Protein AF-A0A1H6CMF9-F1 (afdb_monomer_lite)

Foldseek 3Di:
DVVLVPDPDPLSNVLLVVLCVVQVCLLVVNDDPPVNVCQLVLPPPPCVLLVSLVSLVPVLHPVLVVQLVVCLVVCDDVLVVLVPDPRGRNSNVSSNVSSVVSSVVSVVVVVVVVPDD

Secondary structure (DSSP, 8-state):
-HHHHT-SSHHHHHHHHHHTTTHHHHHTT-SPTTHHHHHHTT-TT--HHHHHHHHHHHHH-GGGHHHHHHHHHHT-THHHHHH--SS---HHHHHHHHHHHHHHHHHHHHHHHTS--

Radius of gyration: 15.26 Å; chains: 1; bounding box: 39×28×48 Å

pLDDT: mean 84.91, std 10.49, range [39.16, 96.0]

Structure (mmCIF, N/CA/C/O backbone):
data_AF-A0A1H6CMF9-F1
#
_entry.id   AF-A0A1H6CMF9-F1
#
loop_
_atom_site.group_PDB
_atom_site.id
_atom_site.type_symbol
_atom_site.label_atom_id
_atom_site.label_alt_id
_atom_site.label_comp_id
_atom_site.label_asym_id
_atom_site.label_entity_id
_atom_site.label_seq_id
_atom_site.pdbx_PDB_ins_code
_atom_site.Cartn_x
_atom_site.Cartn_y
_atom_site.Cartn_z
_atom_site.occupancy
_atom_site.B_iso_or_equiv
_atom_site.auth_seq_id
_atom_site.auth_comp_id
_atom_site.auth_asym_id
_atom_site.auth_atom_id
_atom_site.pdbx_PDB_model_num
ATOM 1 N N . MET A 1 1 ? -12.598 5.401 -7.727 1.00 51.06 1 MET A N 1
ATOM 2 C CA . MET A 1 1 ? -12.538 6.876 -7.574 1.00 51.06 1 MET A CA 1
ATOM 3 C C . MET A 1 1 ? -13.665 7.445 -6.700 1.00 51.06 1 MET A C 1
ATOM 5 O O . MET A 1 1 ? -13.362 8.213 -5.799 1.00 51.06 1 MET A O 1
ATOM 9 N N . THR A 1 2 ? -14.932 7.033 -6.863 1.00 57.03 2 THR A N 1
ATOM 10 C CA . THR A 1 2 ? -16.064 7.537 -6.044 1.00 57.03 2 THR A CA 1
ATOM 11 C C . THR A 1 2 ? -15.891 7.309 -4.538 1.00 57.03 2 THR A C 1
ATOM 13 O O . THR A 1 2 ? -16.118 8.220 -3.757 1.00 57.03 2 THR A O 1
ATOM 16 N N . VAL A 1 3 ? -15.418 6.130 -4.119 1.00 64.56 3 VAL A N 1
ATOM 17 C CA . VAL A 1 3 ? -15.253 5.796 -2.690 1.00 64.56 3 VAL A CA 1
ATOM 18 C C . VAL A 1 3 ? -14.175 6.650 -2.012 1.00 64.56 3 VAL A C 1
ATOM 20 O O . VAL A 1 3 ? -14.379 7.112 -0.895 1.00 64.56 3 VAL A O 1
ATOM 23 N N . VAL A 1 4 ? -13.059 6.914 -2.703 1.00 73.56 4 VAL A N 1
ATOM 24 C CA . VAL A 1 4 ? -11.931 7.688 -2.155 1.00 73.56 4 VAL A CA 1
ATOM 25 C C . VAL A 1 4 ? -12.359 9.125 -1.848 1.00 73.56 4 VAL A C 1
ATOM 27 O O . VAL A 1 4 ? -12.053 9.634 -0.778 1.00 73.56 4 VAL A O 1
ATOM 30 N N . ASN A 1 5 ? -13.164 9.746 -2.714 1.00 74.62 5 ASN A N 1
ATOM 31 C CA . ASN A 1 5 ? -13.644 11.122 -2.528 1.00 74.62 5 ASN A CA 1
ATOM 32 C C . ASN A 1 5 ? -14.612 11.299 -1.342 1.00 74.62 5 ASN A C 1
ATOM 34 O O . ASN A 1 5 ? -14.857 12.425 -0.916 1.00 74.62 5 ASN A O 1
ATOM 38 N N . HIS A 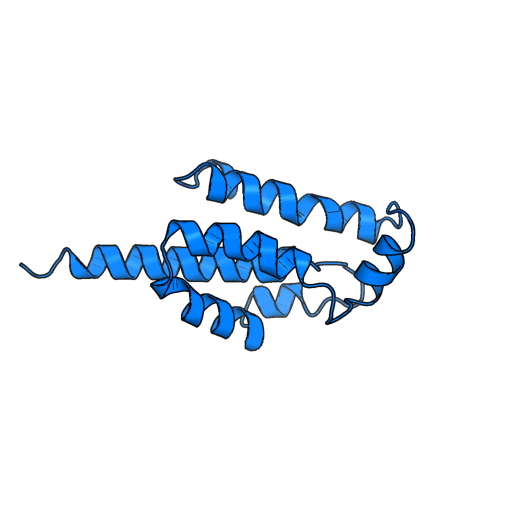1 6 ? -15.163 10.209 -0.803 1.00 77.94 6 HIS A N 1
ATOM 39 C CA . HIS A 1 6 ? -16.056 10.235 0.358 1.00 77.94 6 HIS A CA 1
ATOM 40 C C . HIS A 1 6 ? -15.342 9.919 1.681 1.00 77.94 6 HIS A C 1
ATOM 42 O O . HIS A 1 6 ? -15.995 9.827 2.722 1.00 77.94 6 HIS A O 1
ATOM 48 N N . LEU A 1 7 ? -14.012 9.765 1.673 1.00 81.62 7 LEU A N 1
ATOM 49 C CA . LEU A 1 7 ? -13.243 9.523 2.892 1.00 81.62 7 LEU A CA 1
ATOM 50 C C . LEU A 1 7 ? -13.146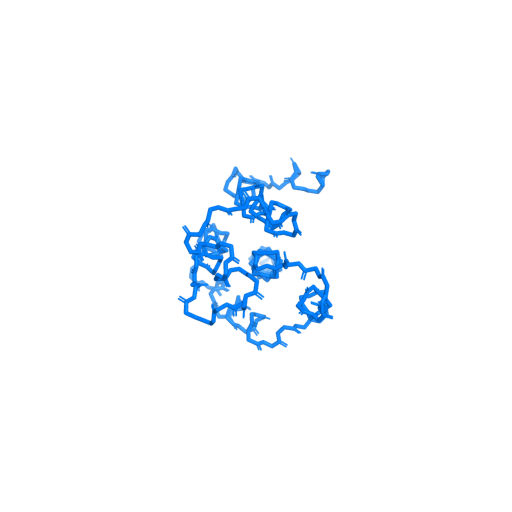 10.798 3.751 1.00 81.62 7 LEU A C 1
ATOM 52 O O . LEU A 1 7 ? -12.989 11.895 3.215 1.00 81.62 7 LEU A O 1
ATOM 56 N N . PRO A 1 8 ? -13.198 10.678 5.089 1.00 82.38 8 PRO A N 1
ATOM 57 C CA . PRO A 1 8 ? -13.399 11.815 5.992 1.00 82.38 8 PRO A CA 1
ATOM 58 C C . PRO A 1 8 ? -12.171 12.722 6.181 1.00 82.38 8 PRO A C 1
ATOM 60 O O . PRO A 1 8 ? -12.277 13.754 6.839 1.00 82.38 8 PRO A O 1
ATOM 63 N N . ASN A 1 9 ? -10.996 12.348 5.666 1.00 84.12 9 ASN A N 1
ATOM 64 C CA . ASN A 1 9 ? -9.747 13.078 5.886 1.00 84.12 9 ASN A CA 1
ATOM 65 C C . ASN A 1 9 ? -8.933 13.173 4.593 1.00 84.12 9 ASN A C 1
ATOM 67 O O . ASN A 1 9 ? -8.779 12.180 3.890 1.00 84.12 9 ASN A O 1
ATOM 71 N N . ALA A 1 10 ? -8.345 14.341 4.333 1.00 86.00 10 ALA A N 1
ATOM 72 C CA . ALA A 1 10 ? -7.511 14.591 3.161 1.00 86.00 10 ALA A CA 1
ATOM 73 C C . ALA A 1 10 ? -6.351 13.587 3.010 1.00 86.00 10 ALA A C 1
ATOM 75 O O . ALA A 1 10 ? -6.078 13.140 1.904 1.00 86.00 10 ALA A O 1
ATOM 76 N N . LYS A 1 11 ? -5.720 13.150 4.110 1.00 84.25 11 LYS A N 1
ATOM 77 C CA . LYS A 1 11 ? -4.690 12.096 4.077 1.00 84.25 11 LYS A CA 1
ATOM 78 C C . LYS A 1 11 ? -5.249 10.771 3.557 1.00 84.25 11 LYS A C 1
ATOM 80 O O . LYS A 1 11 ? -4.629 10.140 2.716 1.00 84.25 11 LYS A O 1
ATOM 85 N N . LEU A 1 12 ? -6.454 10.392 3.986 1.00 86.19 12 LEU A N 1
ATOM 86 C CA . LEU A 1 12 ? -7.122 9.175 3.512 1.00 86.19 12 LEU A CA 1
ATOM 87 C C . LEU A 1 12 ? -7.509 9.257 2.028 1.00 86.19 12 LEU A C 1
ATOM 89 O O . LEU A 1 12 ? -7.701 8.222 1.407 1.00 86.19 12 LEU A O 1
ATOM 93 N N . GLN A 1 13 ? -7.612 10.461 1.461 1.00 88.38 13 GLN A N 1
ATOM 94 C CA . GLN A 1 13 ? -7.887 10.669 0.038 1.00 88.38 13 GLN A CA 1
ATOM 95 C C . GLN A 1 13 ? -6.597 10.691 -0.788 1.00 88.38 13 GLN A C 1
ATOM 97 O O . GLN A 1 13 ? -6.465 9.953 -1.762 1.00 88.38 13 G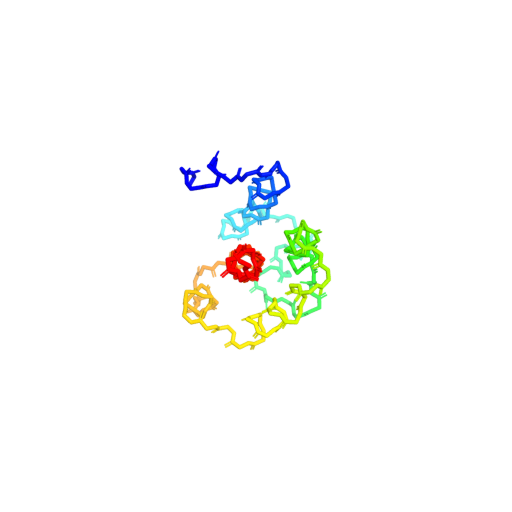LN A O 1
ATOM 102 N N . TYR A 1 14 ? -5.627 11.514 -0.382 1.00 89.88 14 TYR A N 1
ATOM 103 C CA . TYR A 1 14 ? -4.390 11.731 -1.128 1.00 89.88 14 TYR A CA 1
ATOM 104 C C . TYR A 1 14 ? -3.453 10.529 -1.095 1.00 89.88 14 TYR A C 1
ATOM 106 O O . TYR A 1 14 ? -2.753 10.297 -2.078 1.00 89.88 14 TYR A O 1
ATOM 114 N N . THR A 1 15 ? -3.438 9.757 -0.005 1.00 90.88 15 THR A N 1
ATOM 115 C CA . THR A 1 15 ? -2.549 8.597 0.119 1.00 90.88 15 THR A CA 1
ATOM 116 C C . THR A 1 15 ? -2.884 7.513 -0.916 1.00 90.88 15 THR A C 1
ATOM 118 O O . THR A 1 15 ? -1.989 7.180 -1.689 1.00 90.88 15 THR A O 1
ATOM 121 N N . PRO A 1 16 ? -4.141 7.036 -1.053 1.00 88.19 16 PRO A N 1
ATOM 122 C CA . PRO A 1 16 ? -4.501 6.114 -2.128 1.00 88.19 16 PRO A CA 1
ATOM 123 C C . PRO A 1 16 ? -4.319 6.700 -3.530 1.00 88.19 16 PRO A C 1
ATOM 125 O O . PRO A 1 16 ? -3.845 5.998 -4.411 1.00 88.19 16 PRO A O 1
ATOM 128 N N . MET A 1 17 ? -4.653 7.983 -3.739 1.00 88.62 17 MET A N 1
ATOM 129 C CA . MET A 1 17 ? -4.473 8.642 -5.044 1.00 88.62 17 MET A CA 1
ATOM 130 C C . MET A 1 17 ? -3.006 8.691 -5.480 1.00 88.62 17 MET A C 1
ATOM 132 O O . MET A 1 17 ? -2.704 8.485 -6.650 1.00 88.62 17 MET A O 1
ATOM 136 N N . THR A 1 18 ? -2.106 8.995 -4.544 1.00 91.19 18 THR A N 1
ATOM 137 C CA . THR A 1 18 ? -0.669 9.087 -4.825 1.00 91.19 18 THR A CA 1
ATOM 138 C C . THR A 1 18 ? -0.059 7.701 -4.957 1.00 91.19 18 THR A C 1
ATOM 140 O O . THR A 1 18 ? 0.761 7.489 -5.839 1.00 91.19 18 THR A O 1
ATOM 143 N N . GLY A 1 19 ? -0.457 6.761 -4.100 1.00 88.94 19 GLY A N 1
ATOM 144 C CA . GLY A 1 19 ? 0.149 5.437 -4.066 1.00 88.94 19 GLY A CA 1
ATOM 145 C C . GLY A 1 19 ? -0.279 4.537 -5.209 1.00 88.94 19 GLY A C 1
ATOM 146 O O . GLY A 1 19 ? 0.544 3.776 -5.671 1.00 88.94 19 GLY A O 1
ATOM 147 N N . SER A 1 20 ? -1.489 4.667 -5.757 1.00 87.56 20 SER A N 1
ATOM 148 C CA . SER A 1 20 ? -1.859 3.898 -6.955 1.00 87.56 20 SER A CA 1
ATOM 149 C C . SER A 1 20 ? -1.274 4.467 -8.253 1.00 87.56 20 SER A C 1
ATOM 151 O O . SER A 1 20 ? -1.407 3.859 -9.309 1.00 87.56 20 SER A O 1
ATOM 153 N N . ALA A 1 21 ? -0.703 5.676 -8.222 1.00 90.00 21 ALA A N 1
ATOM 154 C CA . ALA A 1 21 ? -0.219 6.357 -9.421 1.00 90.00 21 ALA A CA 1
ATOM 155 C C . ALA A 1 21 ? 0.995 5.687 -10.100 1.00 90.00 21 ALA A C 1
ATOM 157 O O . ALA A 1 21 ? 1.078 5.792 -11.322 1.00 90.00 21 ALA A O 1
ATOM 158 N N . PRO A 1 22 ? 1.937 5.038 -9.382 1.00 89.56 22 PRO A N 1
ATOM 159 C CA . PRO A 1 22 ? 3.079 4.355 -9.990 1.00 89.56 22 PRO A CA 1
ATOM 160 C C . PRO A 1 22 ? 2.745 2.996 -10.615 1.00 89.56 22 PRO A C 1
ATOM 162 O O . PRO A 1 22 ? 3.458 2.596 -11.532 1.00 89.56 22 PRO A O 1
ATOM 165 N N . ASP A 1 23 ? 1.682 2.318 -10.165 1.00 87.44 23 ASP A N 1
ATOM 166 C CA . ASP A 1 23 ? 1.319 0.966 -10.622 1.00 87.44 23 ASP A CA 1
ATOM 167 C C . ASP A 1 23 ? 1.036 0.944 -12.142 1.00 87.44 23 ASP A C 1
ATOM 169 O O . ASP A 1 23 ? 1.670 0.200 -12.885 1.00 87.44 23 ASP A O 1
ATOM 173 N N . GLU A 1 24 ? 0.189 1.846 -12.660 1.00 88.31 24 GLU A N 1
ATOM 174 C CA . GLU A 1 24 ? -0.131 1.893 -14.102 1.00 88.31 24 GLU A CA 1
ATOM 175 C C . GLU A 1 24 ? 1.103 2.180 -15.000 1.00 88.31 24 GLU A C 1
ATOM 177 O O . GLU A 1 24 ? 1.304 1.486 -16.004 1.00 88.31 24 GLU A O 1
ATOM 182 N N . PRO A 1 25 ? 1.953 3.187 -14.713 1.00 91.62 25 PRO A N 1
ATOM 183 C CA . PRO A 1 25 ? 3.211 3.375 -15.429 1.00 91.62 25 PRO A CA 1
ATOM 184 C C . PRO A 1 25 ? 4.160 2.177 -15.331 1.00 91.62 25 PRO A C 1
ATOM 186 O O . PRO A 1 25 ? 4.841 1.895 -16.320 1.00 91.62 25 PRO A O 1
ATOM 189 N N . ALA A 1 26 ? 4.206 1.481 -14.188 1.00 91.19 26 ALA A N 1
ATOM 190 C CA . ALA A 1 26 ? 5.017 0.277 -14.023 1.00 91.19 26 ALA A CA 1
ATOM 191 C C . ALA A 1 26 ? 4.537 -0.832 -14.964 1.00 91.19 26 ALA A C 1
ATOM 193 O O . ALA A 1 26 ? 5.339 -1.388 -15.714 1.00 91.19 26 ALA A O 1
ATOM 194 N N . GLU A 1 27 ? 3.229 -1.086 -15.017 1.00 89.31 27 GLU A N 1
ATOM 195 C CA . GLU A 1 27 ? 2.631 -2.071 -15.930 1.00 89.31 27 GLU A CA 1
ATOM 196 C C . GLU A 1 27 ? 2.913 -1.751 -17.400 1.00 89.31 27 GLU A C 1
ATOM 198 O O . GLU A 1 27 ? 3.184 -2.636 -18.216 1.00 89.31 27 GLU A O 1
ATOM 203 N N . ARG A 1 28 ? 2.896 -0.462 -17.750 1.00 93.00 28 ARG A N 1
ATOM 204 C CA . ARG A 1 28 ? 3.177 0.019 -19.111 1.00 93.00 28 ARG A CA 1
ATOM 205 C C . ARG A 1 28 ? 4.671 0.112 -19.438 1.00 93.00 28 ARG A C 1
ATOM 207 O O . ARG A 1 28 ? 5.000 0.515 -20.555 1.00 93.00 28 ARG A O 1
ATOM 214 N N . LYS A 1 29 ? 5.565 -0.244 -18.509 1.00 92.81 29 LYS A N 1
ATOM 215 C CA . LYS A 1 29 ? 7.028 -0.116 -18.641 1.00 92.81 29 LYS A CA 1
ATOM 216 C C . LYS A 1 29 ? 7.495 1.313 -18.942 1.00 92.81 29 LYS A C 1
ATOM 218 O O . LYS A 1 29 ? 8.372 1.537 -19.776 1.00 92.81 29 LYS A O 1
ATOM 223 N N . LEU A 1 30 ? 6.856 2.292 -18.306 1.00 95.62 30 LEU A N 1
ATOM 224 C CA . LEU A 1 30 ? 7.116 3.722 -18.501 1.00 95.62 30 LEU A CA 1
ATOM 225 C C . LEU A 1 30 ? 7.940 4.343 -17.367 1.00 95.62 30 LEU A C 1
ATOM 227 O O . LEU A 1 30 ? 8.209 5.546 -17.412 1.00 95.62 30 LEU A O 1
ATOM 231 N N . LEU A 1 31 ? 8.333 3.566 -16.353 1.00 94.75 31 LEU A N 1
ATOM 232 C CA . LEU A 1 31 ? 9.166 4.068 -15.265 1.00 94.75 31 LEU A CA 1
ATOM 233 C C . LEU A 1 31 ? 10.650 4.078 -15.656 1.00 94.75 31 LEU A C 1
ATOM 235 O O . LEU A 1 31 ? 11.104 3.251 -16.447 1.00 94.75 31 LEU A O 1
ATOM 239 N N . PRO A 1 32 ? 11.437 5.016 -15.106 1.00 96.00 32 PRO A N 1
ATOM 240 C CA . PRO A 1 32 ? 12.880 5.007 -15.289 1.00 96.00 32 PRO A CA 1
ATOM 241 C C . PRO A 1 32 ? 13.521 3.831 -14.543 1.00 96.00 32 PRO A C 1
ATOM 243 O O . PRO A 1 32 ? 13.094 3.457 -13.451 1.00 96.00 32 PRO A O 1
ATOM 246 N N . GLU A 1 33 ? 14.614 3.297 -15.079 1.00 95.19 33 GLU A N 1
ATOM 247 C CA . GLU A 1 33 ? 15.478 2.392 -14.317 1.00 95.19 33 GLU A CA 1
ATOM 248 C C . GLU A 1 33 ? 16.211 3.153 -13.194 1.00 95.19 33 GLU A C 1
ATOM 250 O O . GLU A 1 33 ? 16.588 4.315 -13.389 1.00 95.19 33 GLU A O 1
ATOM 255 N N . PRO A 1 34 ? 16.439 2.536 -12.016 1.00 94.50 34 PRO A N 1
ATOM 256 C CA . PRO A 1 34 ? 16.168 1.132 -11.671 1.00 94.50 34 PRO A CA 1
ATOM 257 C C . PRO A 1 34 ? 14.748 0.864 -11.137 1.00 94.50 34 PRO A C 1
ATOM 259 O O . PRO A 1 34 ? 14.440 -0.260 -10.751 1.00 94.50 34 PRO A O 1
ATOM 262 N N . LEU A 1 35 ? 13.892 1.889 -11.050 1.00 93.06 35 LEU A N 1
ATOM 263 C CA . LEU A 1 35 ? 12.580 1.780 -10.407 1.00 93.06 35 LEU A CA 1
ATOM 264 C C . LEU A 1 35 ? 11.663 0.791 -11.135 1.00 93.06 35 LEU A C 1
ATOM 266 O O . LEU A 1 35 ? 10.956 0.035 -10.477 1.00 93.06 35 LEU A O 1
ATOM 270 N N . GLN A 1 36 ? 11.714 0.760 -12.468 1.00 94.69 36 GLN A N 1
ATOM 271 C CA . GLN A 1 36 ? 10.965 -0.213 -13.264 1.00 94.69 36 GLN A CA 1
ATOM 272 C C . GLN A 1 36 ? 11.313 -1.653 -12.860 1.00 94.69 36 GLN A C 1
ATOM 274 O O . GLN A 1 36 ? 10.418 -2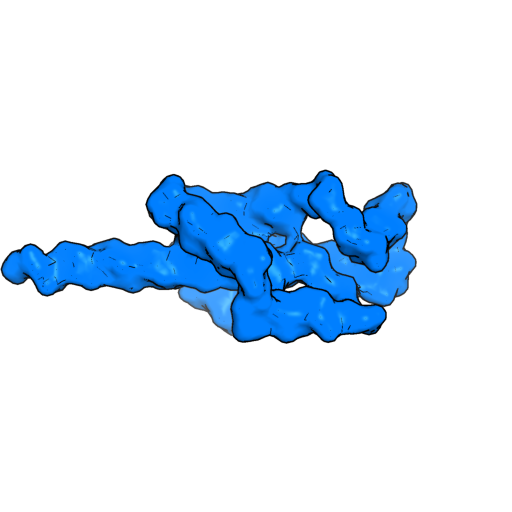.417 -12.511 1.00 94.69 36 GLN A O 1
ATOM 279 N N . SER A 1 37 ? 12.603 -2.001 -12.833 1.00 93.75 37 SER A N 1
ATOM 280 C CA . SER A 1 37 ? 13.054 -3.338 -12.427 1.00 93.75 37 SER A CA 1
ATOM 281 C C . SER A 1 37 ? 12.658 -3.687 -10.990 1.00 93.75 37 SER A C 1
ATOM 283 O O . SER A 1 37 ? 12.269 -4.818 -10.718 1.00 93.75 37 SER A O 1
ATOM 285 N N . ILE A 1 38 ? 12.733 -2.720 -10.072 1.00 92.81 38 ILE A N 1
ATOM 286 C CA . ILE A 1 38 ? 12.339 -2.895 -8.665 1.00 92.81 38 ILE A CA 1
ATOM 287 C C . ILE A 1 38 ? 10.847 -3.233 -8.548 1.00 92.81 38 ILE A C 1
ATOM 289 O O . ILE A 1 38 ? 10.481 -4.154 -7.819 1.00 92.81 38 ILE A O 1
ATOM 293 N N . MET A 1 39 ? 9.995 -2.507 -9.278 1.00 90.69 39 MET A N 1
ATOM 294 C CA . MET A 1 39 ? 8.549 -2.727 -9.253 1.00 90.69 39 MET A CA 1
ATOM 295 C C . MET A 1 39 ? 8.145 -4.026 -9.957 1.00 90.69 39 MET A C 1
ATOM 297 O O . MET A 1 39 ? 7.299 -4.747 -9.443 1.00 90.69 39 MET A O 1
ATOM 301 N N . GLU A 1 40 ? 8.775 -4.368 -11.086 1.00 89.88 40 GLU A N 1
ATOM 302 C CA . GLU A 1 40 ? 8.542 -5.646 -11.782 1.00 89.88 40 GLU A CA 1
ATOM 303 C C . GLU A 1 40 ? 8.965 -6.857 -10.947 1.00 89.88 40 GLU A C 1
ATOM 305 O O . GLU A 1 40 ? 8.319 -7.902 -10.998 1.00 89.88 40 GLU A O 1
ATOM 310 N N . ALA A 1 41 ? 10.053 -6.727 -10.185 1.00 89.12 41 ALA A N 1
ATOM 311 C CA . ALA A 1 41 ? 10.549 -7.791 -9.323 1.00 89.12 41 ALA A CA 1
ATOM 312 C C . ALA A 1 41 ? 9.746 -7.942 -8.024 1.00 89.12 41 ALA A C 1
ATOM 314 O O . ALA A 1 41 ? 9.960 -8.924 -7.314 1.00 89.12 41 ALA A O 1
ATOM 315 N N . VAL A 1 42 ? 8.868 -6.980 -7.705 1.00 84.75 42 VAL A N 1
ATOM 316 C CA . VAL A 1 42 ? 8.216 -6.868 -6.391 1.00 84.75 42 VAL A CA 1
ATOM 317 C C . VAL A 1 42 ? 9.278 -6.997 -5.288 1.00 84.75 42 VAL A C 1
ATOM 319 O O . VAL A 1 42 ? 9.216 -7.869 -4.423 1.00 84.75 42 VAL A O 1
ATOM 322 N N . GLU A 1 43 ? 10.338 -6.187 -5.406 1.00 86.88 43 GLU A N 1
ATOM 323 C CA . GLU A 1 43 ? 11.538 -6.281 -4.569 1.00 86.88 43 GLU A CA 1
ATOM 324 C C . GLU A 1 43 ? 11.176 -6.160 -3.075 1.00 86.88 43 GLU A C 1
ATOM 326 O O . GLU A 1 43 ? 10.752 -5.085 -2.650 1.00 86.88 43 GLU A O 1
ATOM 331 N N . PRO A 1 44 ? 11.398 -7.200 -2.244 1.00 84.12 44 PRO A N 1
ATOM 332 C CA . PRO A 1 44 ? 10.993 -7.192 -0.834 1.00 84.12 44 PRO A CA 1
ATOM 333 C C . PRO A 1 44 ? 11.620 -6.079 0.015 1.00 84.12 44 PRO A C 1
ATOM 335 O O . PRO A 1 44 ? 11.138 -5.783 1.104 1.00 84.12 44 PRO A O 1
ATOM 338 N N . LEU A 1 45 ? 12.733 -5.491 -0.435 1.00 88.62 45 LEU A N 1
ATOM 339 C CA . LEU A 1 45 ? 13.385 -4.369 0.247 1.00 88.62 45 LEU A CA 1
ATOM 340 C C . LEU A 1 45 ? 12.822 -2.996 -0.153 1.00 88.62 45 LEU A C 1
ATOM 342 O O . LEU A 1 45 ? 13.204 -1.980 0.437 1.00 88.62 45 LEU A O 1
ATOM 346 N N . TYR A 1 46 ? 11.938 -2.938 -1.147 1.00 90.06 46 TYR A N 1
ATOM 347 C CA . TYR A 1 46 ? 11.270 -1.715 -1.563 1.00 90.06 46 TYR A CA 1
ATOM 348 C C . TYR A 1 46 ? 10.052 -1.440 -0.672 1.00 90.06 46 TYR A C 1
ATOM 350 O O . TYR A 1 46 ? 8.943 -1.766 -1.040 1.00 90.06 46 TYR A O 1
ATOM 358 N N . GLY A 1 47 ? 10.259 -0.817 0.493 1.00 90.00 47 GLY A N 1
ATOM 359 C CA . GLY A 1 47 ? 9.181 -0.522 1.463 1.00 90.00 47 GLY A CA 1
ATOM 360 C C . GLY A 1 47 ? 8.529 0.864 1.328 1.00 90.00 47 GLY A C 1
ATOM 361 O O . GLY A 1 47 ? 8.119 1.474 2.325 1.00 90.00 47 GLY A O 1
ATOM 362 N N . VAL A 1 48 ? 8.541 1.459 0.130 1.00 92.50 48 VAL A N 1
ATOM 363 C CA . VAL A 1 48 ? 7.986 2.814 -0.091 1.00 92.50 48 VAL A CA 1
ATOM 364 C C . VAL A 1 48 ? 6.455 2.792 -0.093 1.00 92.50 48 VAL A C 1
ATOM 366 O O . VAL A 1 48 ? 5.824 3.708 0.440 1.00 92.50 48 VAL A O 1
ATOM 369 N N . ASP A 1 49 ? 5.878 1.745 -0.663 1.00 89.75 49 ASP A N 1
ATOM 370 C CA . ASP A 1 49 ? 4.469 1.360 -0.583 1.00 89.75 49 ASP A CA 1
ATOM 371 C C . ASP A 1 49 ? 3.979 1.240 0.864 1.00 89.75 49 ASP A C 1
ATOM 373 O O . ASP A 1 49 ? 3.052 1.961 1.255 1.00 89.75 49 ASP A O 1
ATOM 377 N N . GLU A 1 50 ? 4.668 0.456 1.693 1.00 89.00 50 GLU A N 1
ATOM 378 C CA . GLU A 1 50 ? 4.351 0.291 3.112 1.00 89.00 50 GLU A CA 1
ATOM 379 C C . GLU A 1 50 ? 4.432 1.630 3.857 1.00 89.00 50 GLU A C 1
ATOM 381 O O . GLU A 1 50 ? 3.543 1.994 4.636 1.00 89.00 50 GLU A O 1
ATOM 386 N N . THR A 1 51 ? 5.480 2.418 3.589 1.00 91.38 51 THR A N 1
ATOM 387 C CA . THR A 1 51 ? 5.668 3.747 4.194 1.00 91.38 51 THR A CA 1
ATOM 388 C C . THR A 1 51 ? 4.508 4.683 3.853 1.00 91.38 51 THR A C 1
ATOM 390 O O . THR A 1 51 ? 4.039 5.457 4.699 1.00 91.38 51 THR A O 1
ATOM 393 N N . LEU A 1 52 ? 4.016 4.616 2.617 1.00 91.81 52 LEU A N 1
ATOM 394 C CA . LEU A 1 52 ? 2.889 5.415 2.166 1.00 91.81 52 LEU A CA 1
ATOM 395 C C . LEU A 1 52 ? 1.578 4.934 2.808 1.00 91.81 52 LEU A C 1
ATOM 397 O O . LEU A 1 52 ? 0.812 5.765 3.311 1.00 91.81 52 LEU A O 1
ATOM 401 N N . ALA A 1 53 ? 1.356 3.618 2.889 1.00 90.19 53 ALA A N 1
ATOM 402 C CA . ALA A 1 53 ? 0.221 3.011 3.588 1.00 90.19 53 ALA A CA 1
ATOM 403 C C . ALA A 1 53 ? 0.201 3.363 5.088 1.00 90.19 53 ALA A C 1
ATOM 405 O O . ALA A 1 53 ? -0.858 3.659 5.654 1.00 90.19 53 ALA A O 1
ATOM 406 N N . PHE A 1 54 ? 1.368 3.487 5.722 1.00 89.94 54 PHE A N 1
ATOM 407 C CA . PHE A 1 54 ? 1.515 4.002 7.087 1.00 89.94 54 PHE A CA 1
ATOM 408 C C . PHE A 1 54 ? 0.941 5.414 7.275 1.00 89.94 54 PHE A C 1
ATOM 410 O O . PHE A 1 54 ? 0.503 5.779 8.371 1.00 89.94 54 PHE A O 1
ATOM 417 N N . GLY A 1 55 ? 0.893 6.224 6.214 1.00 88.81 55 GLY A N 1
ATOM 418 C CA . GLY A 1 55 ? 0.227 7.525 6.221 1.00 88.81 55 GLY A CA 1
ATOM 419 C C . GLY A 1 55 ? -1.261 7.438 6.584 1.00 88.81 55 GLY A C 1
ATOM 420 O O . GLY A 1 55 ? -1.761 8.315 7.293 1.00 88.81 55 GLY A O 1
ATOM 421 N N . ILE A 1 56 ? -1.945 6.364 6.167 1.00 88.44 56 ILE A N 1
ATOM 422 C CA . ILE A 1 56 ? -3.343 6.065 6.524 1.00 88.44 56 ILE A CA 1
ATOM 423 C C . ILE A 1 56 ? -3.435 5.615 7.984 1.00 88.44 56 ILE A C 1
ATOM 425 O O . ILE A 1 56 ? -4.270 6.126 8.734 1.00 88.44 56 ILE A O 1
ATOM 429 N N . VAL A 1 57 ? -2.547 4.710 8.407 1.00 88.06 57 VAL A N 1
ATOM 430 C CA . VAL A 1 57 ? -2.505 4.164 9.776 1.00 88.06 57 VAL A CA 1
ATOM 431 C C . VAL A 1 57 ? -2.360 5.286 10.809 1.00 88.06 57 VAL A C 1
ATOM 433 O O . VAL A 1 57 ? -3.112 5.343 11.785 1.00 88.06 57 VAL A O 1
ATOM 436 N N . HIS A 1 58 ? -1.473 6.252 10.558 1.00 87.06 58 HIS A N 1
ATOM 437 C CA . HIS A 1 58 ? -1.250 7.387 11.457 1.00 87.06 58 HIS A CA 1
ATOM 438 C C . HIS A 1 58 ? -2.485 8.276 11.681 1.00 87.06 58 HIS A C 1
ATOM 440 O O . HIS A 1 58 ? -2.547 8.954 12.706 1.00 87.06 58 HIS A O 1
ATOM 446 N N . VAL A 1 59 ? -3.481 8.278 10.783 1.00 86.44 59 VAL A N 1
ATOM 447 C CA . VAL A 1 59 ? -4.725 9.055 10.970 1.00 86.44 59 VAL A CA 1
ATOM 448 C C . VAL A 1 59 ? -5.528 8.551 12.174 1.00 86.44 59 VAL A C 1
ATOM 450 O O . VAL A 1 59 ? -6.176 9.346 12.852 1.00 86.44 59 VAL A O 1
ATOM 453 N N . TYR A 1 60 ? -5.454 7.253 12.469 1.00 84.81 60 TYR A N 1
ATOM 454 C CA . TYR A 1 60 ? -6.194 6.604 13.556 1.00 84.81 60 TYR A CA 1
ATOM 455 C C . TYR A 1 60 ? -5.301 6.224 14.751 1.00 84.81 60 TYR A C 1
ATOM 457 O O . TYR A 1 60 ? -5.778 5.658 15.736 1.00 84.81 60 TYR A O 1
ATOM 465 N N . GLY A 1 61 ? -4.019 6.596 14.698 1.00 85.19 61 GLY A N 1
ATOM 466 C CA . GLY A 1 61 ? -3.038 6.384 15.758 1.00 85.19 61 GLY A CA 1
ATOM 467 C C . GLY A 1 61 ? -2.435 4.976 15.787 1.00 85.19 61 GLY A C 1
ATOM 468 O O . GLY A 1 61 ? -2.795 4.084 15.022 1.00 85.19 61 GLY A O 1
ATOM 469 N N . MET A 1 62 ? -1.506 4.765 16.723 1.00 85.81 62 MET A N 1
ATOM 470 C CA . MET A 1 62 ? -0.688 3.542 16.799 1.00 85.81 62 MET A CA 1
ATOM 471 C C . MET A 1 62 ? -1.483 2.267 17.112 1.00 85.81 62 MET A C 1
ATOM 473 O O . MET A 1 62 ? -0.974 1.171 16.907 1.00 85.81 62 MET A O 1
ATOM 477 N N . ILE A 1 63 ? -2.731 2.382 17.579 1.00 83.94 63 ILE A N 1
ATOM 478 C CA . ILE A 1 63 ? -3.593 1.223 17.861 1.00 83.94 63 ILE A CA 1
ATOM 479 C C . ILE A 1 63 ? -3.923 0.417 16.596 1.00 83.94 63 ILE A C 1
ATOM 481 O O . ILE A 1 63 ? -4.224 -0.769 16.677 1.00 83.94 63 ILE A O 1
ATOM 485 N N . VAL A 1 64 ? -3.845 1.062 15.429 1.00 88.12 64 VAL A N 1
ATOM 486 C CA . VAL A 1 64 ? -4.154 0.465 14.123 1.00 88.12 64 VAL A CA 1
ATOM 487 C C . VAL A 1 64 ? -2.968 -0.310 13.556 1.00 88.12 64 VAL A C 1
ATOM 489 O O . VAL A 1 64 ? -3.153 -1.185 12.714 1.00 88.12 64 VAL A O 1
ATOM 492 N N . LEU A 1 65 ? -1.760 -0.040 14.056 1.00 90.00 65 LEU A N 1
ATOM 493 C CA . LEU A 1 65 ? -0.523 -0.586 13.511 1.00 90.00 65 LEU A CA 1
ATOM 494 C C . LEU A 1 65 ? -0.502 -2.117 13.510 1.00 90.00 65 LEU A C 1
ATOM 496 O O . LEU A 1 65 ? -0.153 -2.728 12.510 1.00 90.00 65 LEU A O 1
ATOM 500 N N . THR A 1 66 ? -0.926 -2.744 14.605 1.00 90.56 66 THR A N 1
ATOM 501 C CA . THR A 1 66 ? -0.947 -4.210 14.707 1.00 90.56 66 THR A CA 1
ATOM 502 C C . THR A 1 66 ? -1.954 -4.846 13.753 1.00 90.56 66 THR A C 1
ATOM 504 O O . THR A 1 66 ? -1.717 -5.940 13.254 1.00 90.56 66 THR A O 1
ATOM 507 N N . SER A 1 67 ? -3.071 -4.166 13.481 1.00 90.31 67 SER A N 1
ATOM 508 C CA . SER A 1 67 ? -4.067 -4.640 12.515 1.00 90.31 67 SER A CA 1
ATOM 509 C C . SER A 1 67 ? -3.556 -4.509 11.084 1.00 90.31 67 SER A C 1
ATOM 511 O O . SER A 1 67 ? -3.781 -5.409 10.282 1.00 90.31 67 SER A O 1
ATOM 513 N N . PHE A 1 68 ? -2.853 -3.416 10.779 1.00 92.38 68 PHE A N 1
ATOM 514 C CA . PHE A 1 68 ? -2.199 -3.219 9.489 1.00 92.38 68 PHE A CA 1
ATOM 515 C C . PHE A 1 68 ? -1.131 -4.289 9.240 1.00 92.38 68 PHE A C 1
ATOM 517 O O . PHE A 1 68 ? -1.258 -5.031 8.275 1.00 92.38 68 PHE A O 1
ATOM 524 N N . ASP A 1 69 ? -0.171 -4.444 10.156 1.00 90.69 69 ASP A N 1
ATOM 525 C CA . ASP A 1 69 ? 0.911 -5.437 10.051 1.00 90.69 69 ASP A CA 1
ATOM 526 C C . ASP A 1 69 ? 0.371 -6.873 9.917 1.00 90.69 69 ASP A C 1
ATOM 528 O O . ASP A 1 69 ? 0.894 -7.684 9.157 1.00 90.69 69 ASP A O 1
ATOM 532 N N . TYR A 1 70 ? -0.725 -7.191 10.616 1.00 91.44 70 TYR A N 1
ATOM 533 C CA . TYR A 1 70 ? -1.394 -8.481 10.468 1.00 91.44 70 TYR A CA 1
ATOM 534 C C . TYR A 1 70 ? -2.004 -8.667 9.072 1.00 91.44 70 TYR A C 1
ATOM 536 O O . TYR A 1 70 ? -1.794 -9.706 8.450 1.00 91.44 70 TYR A O 1
ATOM 544 N N . LEU A 1 71 ? -2.766 -7.689 8.575 1.00 90.50 71 LEU A N 1
ATOM 545 C CA . LEU A 1 71 ? -3.411 -7.777 7.260 1.00 90.50 71 LEU A CA 1
ATOM 546 C C . LEU A 1 71 ? -2.392 -7.819 6.123 1.00 90.50 71 LEU A C 1
ATOM 548 O O . LEU A 1 71 ? -2.585 -8.572 5.169 1.00 90.50 71 LEU A O 1
ATOM 552 N N . ASP A 1 72 ? -1.321 -7.048 6.263 1.00 86.94 72 ASP A N 1
ATOM 553 C CA . ASP A 1 72 ? -0.214 -7.010 5.328 1.00 86.94 72 ASP A CA 1
ATOM 554 C C . ASP A 1 72 ? 0.504 -8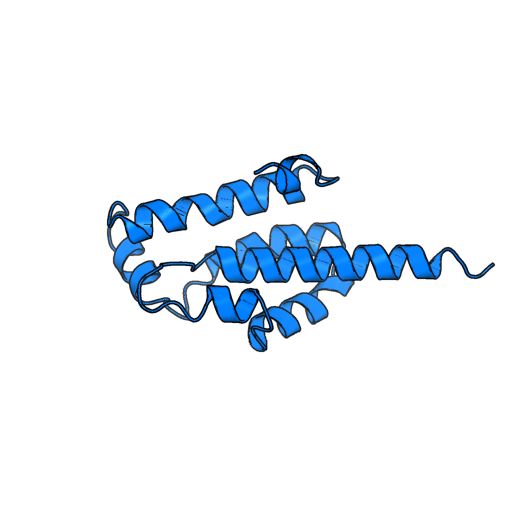.365 5.251 1.00 86.94 72 ASP A C 1
ATOM 556 O O . ASP A 1 72 ? 0.611 -8.954 4.183 1.00 86.94 72 ASP A O 1
ATOM 560 N N . LYS A 1 73 ? 0.860 -8.971 6.388 1.00 87.62 73 LYS A N 1
ATOM 561 C CA . LYS A 1 73 ? 1.531 -10.283 6.389 1.00 87.62 73 LYS A CA 1
ATOM 562 C C . LYS A 1 73 ? 0.643 -11.437 5.953 1.00 87.62 73 LYS A C 1
ATOM 564 O O . LYS A 1 73 ? 1.128 -12.402 5.370 1.00 87.62 73 LYS A O 1
ATOM 569 N N . GLN A 1 74 ? -0.637 -11.405 6.320 1.00 90.19 74 GLN A N 1
ATOM 570 C CA . GLN A 1 74 ? -1.549 -12.506 6.012 1.00 90.19 74 GLN A CA 1
ATOM 571 C C . GLN A 1 74 ? -2.111 -12.429 4.591 1.00 90.19 74 GLN A C 1
ATOM 573 O O . GLN A 1 74 ? -2.622 -13.448 4.129 1.00 90.19 74 GLN A O 1
ATOM 578 N N . LYS A 1 75 ? -2.059 -11.248 3.946 1.00 86.12 75 LYS A N 1
ATOM 579 C CA . LYS A 1 75 ? -2.628 -10.941 2.621 1.00 86.12 75 LYS A CA 1
ATOM 580 C C . LYS A 1 75 ? -3.956 -11.688 2.414 1.00 86.12 75 LYS A C 1
ATOM 582 O O . LYS A 1 75 ? -4.024 -12.663 1.679 1.00 86.12 75 LYS A O 1
ATOM 587 N N . LEU A 1 76 ? -5.011 -11.299 3.141 1.00 84.50 76 LEU A N 1
ATOM 588 C CA . LEU A 1 76 ? -6.314 -11.991 3.126 1.00 84.50 76 LEU A CA 1
ATOM 589 C C . LEU A 1 76 ? -7.313 -11.346 2.154 1.00 84.50 76 LEU A C 1
ATOM 591 O O . LEU A 1 76 ? -7.333 -10.128 1.977 1.00 84.50 76 LEU A O 1
ATOM 595 N N . GLY A 1 77 ? -8.220 -12.157 1.598 1.00 87.44 77 GLY A N 1
ATOM 596 C CA . GLY A 1 77 ? -9.331 -11.684 0.764 1.00 87.44 77 GLY A CA 1
ATOM 597 C C . GLY A 1 77 ? -8.844 -10.864 -0.430 1.00 87.44 77 GLY A C 1
ATOM 598 O O . GLY A 1 77 ? -7.932 -11.291 -1.124 1.00 87.44 77 GLY A O 1
ATOM 599 N N . VAL A 1 78 ? -9.399 -9.661 -0.612 1.00 85.12 78 VAL A N 1
ATOM 600 C CA . VAL A 1 78 ? -9.032 -8.773 -1.729 1.00 85.12 78 VAL A CA 1
ATOM 601 C C . VAL A 1 78 ? -7.542 -8.419 -1.757 1.00 85.12 78 VAL A C 1
ATOM 603 O O . VAL A 1 78 ? -6.999 -8.220 -2.831 1.00 85.12 78 VAL A O 1
ATOM 606 N N . ILE A 1 79 ? -6.863 -8.369 -0.603 1.00 87.19 79 ILE A N 1
ATOM 607 C CA . ILE A 1 79 ? -5.418 -8.090 -0.544 1.00 87.19 79 ILE A CA 1
ATOM 608 C C . ILE A 1 79 ? -4.638 -9.266 -1.142 1.00 87.19 79 ILE A C 1
ATOM 610 O O . ILE A 1 79 ? -3.662 -9.054 -1.853 1.00 87.19 79 ILE A O 1
ATOM 614 N N . ARG A 1 80 ? -5.099 -10.501 -0.896 1.00 86.75 80 ARG A N 1
ATOM 615 C CA . ARG A 1 80 ? -4.546 -11.692 -1.547 1.00 86.75 80 ARG A CA 1
ATOM 616 C C . ARG A 1 80 ? -4.740 -11.616 -3.043 1.00 86.75 80 ARG A C 1
ATOM 618 O O . ARG A 1 80 ? -3.794 -11.796 -3.791 1.00 86.75 80 ARG A O 1
ATOM 625 N N . ASP A 1 81 ? -5.980 -11.341 -3.439 1.00 85.94 81 ASP A N 1
ATOM 626 C CA . ASP A 1 81 ? -6.359 -11.341 -4.838 1.00 85.94 81 ASP A CA 1
ATOM 627 C C . ASP A 1 81 ? -5.502 -10.309 -5.571 1.00 85.94 81 ASP A C 1
ATOM 629 O O . ASP A 1 81 ? -4.877 -10.664 -6.552 1.00 85.94 81 ASP A O 1
ATOM 633 N N . LEU A 1 82 ? -5.349 -9.093 -5.034 1.00 82.50 82 LEU A N 1
ATOM 634 C CA . LEU A 1 82 ? -4.480 -8.050 -5.592 1.00 82.50 82 LEU A CA 1
ATOM 635 C C . LEU A 1 82 ? -3.008 -8.469 -5.726 1.00 82.50 82 LEU A C 1
ATOM 637 O O . LEU A 1 82 ? -2.397 -8.112 -6.729 1.00 82.50 82 LEU A O 1
ATOM 641 N N . ASN A 1 83 ? -2.471 -9.241 -4.777 1.00 79.50 83 ASN A N 1
ATOM 642 C CA . ASN A 1 83 ? -1.093 -9.743 -4.816 1.00 79.50 83 ASN A CA 1
ATOM 643 C C . ASN A 1 83 ? -0.896 -10.951 -5.751 1.00 79.50 83 ASN A C 1
ATOM 645 O O . ASN A 1 83 ? 0.201 -11.135 -6.273 1.00 79.50 83 ASN A O 1
ATOM 649 N N . ASP A 1 84 ? -1.926 -11.769 -5.978 1.00 78.56 84 ASP A N 1
ATOM 650 C CA . ASP A 1 84 ? -1.848 -13.024 -6.745 1.00 78.56 84 ASP A CA 1
ATOM 651 C C . ASP A 1 84 ? -1.972 -12.806 -8.274 1.00 78.56 84 ASP A C 1
ATOM 653 O O . ASP A 1 84 ? -2.554 -13.623 -8.995 1.00 78.56 84 ASP A O 1
ATOM 657 N N . HIS A 1 85 ? -1.412 -11.713 -8.805 1.00 70.62 85 HIS A N 1
ATOM 658 C CA . HIS A 1 85 ? -1.427 -11.415 -10.240 1.00 70.62 85 HIS A CA 1
ATOM 659 C C . HIS A 1 85 ? -0.048 -11.621 -10.877 1.00 70.62 85 HIS A C 1
ATOM 661 O O . HIS A 1 85 ? 0.882 -10.857 -10.660 1.00 70.62 85 HIS A O 1
ATOM 667 N N . GLU A 1 86 ? 0.073 -12.618 -11.759 1.00 63.03 86 GLU A N 1
ATOM 668 C CA . GLU A 1 86 ? 1.308 -12.848 -12.535 1.00 63.03 86 GLU A CA 1
ATOM 669 C C . GLU A 1 86 ? 1.545 -11.797 -13.641 1.00 63.03 86 GLU A C 1
ATOM 671 O O . GLU A 1 86 ? 2.606 -11.784 -14.265 1.00 63.03 86 GLU A O 1
ATOM 676 N N . ARG A 1 87 ? 0.541 -10.967 -13.963 1.00 68.25 87 ARG A N 1
ATOM 677 C CA . ARG A 1 87 ? 0.560 -10.055 -15.126 1.00 68.25 87 ARG A CA 1
ATOM 678 C C . ARG A 1 87 ? 0.282 -8.588 -14.805 1.00 68.25 87 ARG A C 1
ATOM 680 O O . ARG A 1 87 ? 0.439 -7.767 -15.703 1.00 68.25 87 ARG A O 1
ATOM 687 N N . GLU A 1 88 ? -0.138 -8.282 -13.584 1.00 79.19 88 GLU A N 1
ATOM 688 C CA . GLU A 1 88 ? -0.477 -6.927 -13.135 1.00 79.19 88 GLU A CA 1
ATOM 689 C C . GLU A 1 88 ? 0.497 -6.539 -12.020 1.00 79.19 88 GLU A C 1
ATOM 691 O O . GLU A 1 88 ? 0.886 -7.387 -11.214 1.00 79.19 88 GLU A O 1
ATOM 696 N N . ILE A 1 89 ? 0.951 -5.285 -12.012 1.00 81.00 89 ILE A N 1
ATOM 697 C CA . ILE A 1 89 ? 1.967 -4.803 -11.067 1.00 81.00 89 ILE A CA 1
ATOM 698 C C . ILE A 1 89 ? 1.250 -3.954 -10.026 1.00 81.00 89 ILE A C 1
ATOM 700 O O . ILE A 1 89 ? 1.016 -2.766 -10.223 1.00 81.00 89 ILE A O 1
ATOM 704 N N . HIS A 1 90 ? 0.906 -4.585 -8.907 1.00 84.81 90 HIS A N 1
ATOM 705 C CA . HIS A 1 90 ? 0.165 -3.969 -7.807 1.00 84.81 90 HIS A CA 1
ATOM 706 C C . HIS A 1 90 ? 1.035 -3.831 -6.556 1.00 84.81 90 HIS A C 1
ATOM 708 O O . HIS A 1 90 ? 0.703 -4.365 -5.499 1.00 84.81 90 HIS A O 1
ATOM 714 N N . VAL A 1 91 ? 2.159 -3.120 -6.675 1.00 86.19 91 VAL A N 1
ATOM 715 C CA . VAL A 1 91 ? 3.102 -2.941 -5.557 1.00 86.19 91 VAL A CA 1
ATOM 716 C C . VAL A 1 91 ? 2.438 -2.119 -4.450 1.00 86.19 91 VAL A C 1
ATOM 718 O O . VAL A 1 91 ? 2.409 -2.524 -3.297 1.00 86.19 91 VAL A O 1
ATOM 721 N N . PHE A 1 92 ? 1.782 -1.010 -4.797 1.00 90.50 92 PHE A N 1
ATOM 722 C CA . PHE A 1 92 ? 1.207 -0.114 -3.790 1.00 90.50 92 PHE A CA 1
ATOM 723 C C . PHE A 1 92 ? -0.217 -0.487 -3.366 1.00 90.50 92 PHE A C 1
ATOM 725 O O . PHE A 1 92 ? -0.633 -0.228 -2.231 1.00 90.50 92 PHE A O 1
ATOM 732 N N . LEU A 1 93 ? -1.014 -1.038 -4.284 1.00 87.81 93 LEU A N 1
ATOM 733 C CA . LEU A 1 93 ? -2.453 -1.194 -4.080 1.00 87.81 93 LEU A CA 1
ATOM 734 C C . LEU A 1 93 ? -2.806 -2.164 -2.937 1.00 87.81 93 LEU A C 1
ATOM 736 O O . LEU A 1 93 ? -3.768 -1.907 -2.204 1.00 87.81 93 LEU A O 1
ATOM 740 N N . GLY A 1 94 ? -2.024 -3.234 -2.752 1.00 87.38 94 GLY A N 1
ATOM 741 C CA . GLY A 1 94 ? -2.221 -4.211 -1.674 1.00 87.38 94 GLY A CA 1
ATOM 742 C C . GLY A 1 94 ? -2.101 -3.583 -0.282 1.00 87.38 94 GLY A C 1
ATOM 743 O O . GLY A 1 94 ? -3.001 -3.722 0.554 1.00 87.38 94 GLY A O 1
ATOM 744 N N . ASP A 1 95 ? -1.046 -2.804 -0.061 1.00 90.62 95 ASP A N 1
ATOM 745 C CA . ASP A 1 95 ? -0.752 -2.203 1.244 1.00 90.62 95 ASP A CA 1
ATOM 746 C C . ASP A 1 95 ? -1.682 -1.030 1.548 1.00 90.62 95 ASP A C 1
ATOM 748 O O . ASP A 1 95 ? -2.139 -0.849 2.681 1.00 90.62 95 ASP A O 1
ATOM 752 N N . LEU A 1 96 ? -2.064 -0.262 0.525 1.00 91.31 96 LEU A N 1
ATOM 753 C CA . LEU A 1 96 ? -3.103 0.761 0.653 1.00 91.31 96 LEU A CA 1
ATOM 754 C C . LEU A 1 96 ? -4.450 0.151 1.064 1.00 91.31 96 LEU A C 1
ATOM 756 O O . LEU A 1 96 ? -5.147 0.714 1.919 1.00 91.31 96 LEU A O 1
ATOM 760 N N . ALA A 1 97 ? -4.816 -0.998 0.487 1.00 90.75 97 ALA A N 1
ATOM 761 C CA . ALA A 1 97 ? -6.028 -1.721 0.859 1.00 90.75 97 ALA A CA 1
ATOM 762 C C . ALA A 1 97 ? -5.951 -2.238 2.306 1.00 90.75 97 ALA A C 1
ATOM 764 O O . ALA A 1 97 ? -6.910 -2.057 3.066 1.00 90.75 97 ALA A O 1
ATOM 765 N N . ALA A 1 98 ? -4.805 -2.791 2.720 1.00 91.75 98 ALA A N 1
ATOM 766 C CA . ALA A 1 98 ? -4.556 -3.202 4.103 1.00 91.75 98 ALA A CA 1
ATOM 767 C C . ALA A 1 98 ? -4.666 -2.020 5.083 1.00 91.75 98 ALA A C 1
ATOM 769 O O . ALA A 1 98 ? -5.354 -2.114 6.106 1.00 91.75 98 ALA A O 1
ATOM 770 N N . GLY A 1 99 ? -4.068 -0.875 4.744 1.00 91.62 99 GLY A N 1
ATOM 771 C CA . GLY A 1 99 ? -4.121 0.353 5.537 1.00 91.62 99 GLY A CA 1
ATOM 772 C C . GLY A 1 99 ? -5.544 0.881 5.712 1.00 91.62 99 GLY A C 1
ATOM 773 O O . GLY A 1 99 ? -5.960 1.191 6.832 1.00 91.62 99 GLY A O 1
ATOM 774 N N . LEU A 1 100 ? -6.329 0.937 4.629 1.00 90.06 100 LEU A N 1
ATOM 775 C CA . LEU A 1 100 ? -7.733 1.360 4.676 1.00 90.06 100 LEU A CA 1
ATOM 776 C C . LEU A 1 100 ? -8.606 0.394 5.485 1.00 90.06 100 LEU A C 1
ATOM 778 O O . LEU A 1 100 ? -9.440 0.845 6.273 1.00 90.06 100 LEU A O 1
ATOM 782 N N . ALA A 1 101 ? -8.409 -0.917 5.333 1.00 90.31 101 ALA A N 1
ATOM 783 C CA . ALA A 1 101 ? -9.138 -1.926 6.098 1.00 90.31 101 ALA A CA 1
ATOM 784 C C . ALA A 1 101 ? -8.833 -1.828 7.603 1.00 90.31 101 ALA A C 1
ATOM 786 O O . ALA A 1 101 ? -9.755 -1.833 8.428 1.00 90.31 101 ALA A O 1
ATOM 787 N N . ALA A 1 102 ? -7.560 -1.654 7.968 1.00 90.75 102 ALA A N 1
ATOM 788 C CA . ALA A 1 102 ? -7.143 -1.453 9.353 1.00 90.75 102 ALA A CA 1
ATOM 789 C C . ALA A 1 102 ? -7.731 -0.155 9.939 1.00 90.75 102 ALA A C 1
ATOM 791 O O . ALA A 1 102 ? -8.296 -0.160 11.037 1.00 90.75 102 ALA A O 1
ATOM 792 N N . ALA A 1 103 ? -7.677 0.945 9.183 1.00 89.31 103 ALA A N 1
ATOM 793 C CA . ALA A 1 103 ? -8.259 2.230 9.565 1.00 89.31 103 ALA A CA 1
ATOM 794 C C . ALA A 1 103 ? -9.783 2.150 9.772 1.00 89.31 103 ALA A C 1
ATOM 796 O O . ALA A 1 103 ? -10.307 2.658 10.767 1.00 89.31 103 ALA A O 1
ATOM 797 N N . ALA A 1 104 ? -10.500 1.4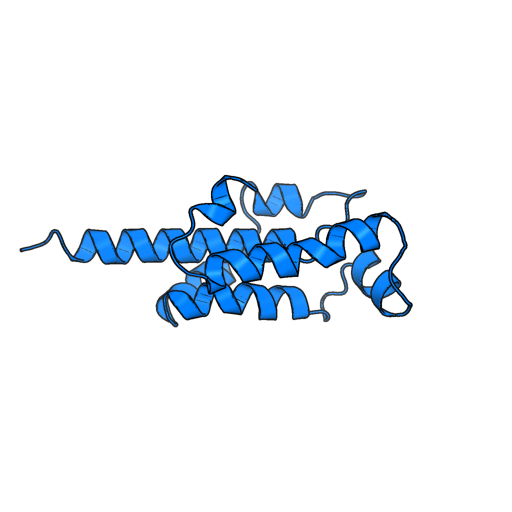70 8.874 1.00 87.81 104 ALA A N 1
ATOM 798 C CA . ALA A 1 104 ? -11.939 1.252 8.999 1.00 87.81 104 ALA A CA 1
ATOM 799 C C . ALA A 1 104 ? -12.285 0.419 10.246 1.00 87.81 104 ALA A C 1
ATOM 801 O O . ALA A 1 104 ? -13.201 0.778 10.991 1.00 87.81 104 ALA A O 1
ATOM 802 N N . SER A 1 105 ? -11.522 -0.645 10.515 1.00 88.62 105 SER A N 1
ATOM 803 C CA . SER A 1 105 ? -11.675 -1.468 11.723 1.00 88.62 105 SER A CA 1
ATOM 804 C C . SER A 1 105 ? -11.518 -0.633 13.000 1.00 88.62 105 SER A C 1
ATOM 806 O O . SER A 1 105 ? -12.365 -0.676 13.897 1.00 88.62 105 SER A O 1
ATOM 808 N N . ALA A 1 106 ? -10.492 0.220 13.051 1.00 87.50 106 ALA A N 1
ATOM 809 C CA . ALA A 1 106 ? -10.252 1.107 14.184 1.00 87.50 106 ALA A CA 1
ATOM 810 C C . ALA A 1 106 ? -11.366 2.145 14.379 1.00 87.50 106 ALA A C 1
ATOM 812 O O . ALA A 1 106 ? -11.804 2.379 15.509 1.00 87.50 106 ALA A O 1
ATOM 813 N N . ALA A 1 107 ? -11.872 2.725 13.287 1.00 85.50 107 ALA A N 1
ATOM 814 C CA . ALA A 1 107 ? -13.000 3.651 13.327 1.00 85.50 107 ALA A CA 1
ATOM 815 C C . ALA A 1 107 ? -14.253 2.997 13.940 1.00 85.50 107 ALA A C 1
ATOM 817 O O . ALA A 1 107 ? -14.920 3.601 14.786 1.00 85.50 107 ALA A O 1
ATOM 818 N N . ILE A 1 108 ? -14.546 1.747 13.561 1.00 85.38 108 ILE A N 1
ATOM 819 C CA . ILE A 1 108 ? -15.663 0.967 14.116 1.00 85.38 108 ILE A CA 1
ATOM 820 C C . ILE A 1 108 ? -15.430 0.675 15.603 1.00 85.38 108 ILE A C 1
ATOM 822 O O . ILE A 1 108 ? -16.319 0.911 16.424 1.00 85.38 108 ILE A O 1
ATOM 826 N N . ALA A 1 109 ? -14.233 0.221 15.978 1.00 84.94 109 ALA A N 1
ATOM 827 C CA . ALA A 1 109 ? -13.897 -0.081 17.368 1.00 84.94 109 ALA A CA 1
ATOM 828 C C . ALA A 1 109 ? -14.015 1.153 18.283 1.00 84.94 109 ALA A C 1
ATOM 830 O O . ALA A 1 109 ? -14.529 1.054 19.399 1.00 84.94 109 ALA A O 1
ATOM 831 N N . HIS A 1 110 ? -13.587 2.327 17.808 1.00 81.25 110 HIS A N 1
ATOM 832 C CA . HIS A 1 110 ? -13.716 3.588 18.543 1.00 81.25 110 HIS A CA 1
ATOM 833 C C . HIS A 1 110 ? -15.181 3.995 18.739 1.00 81.25 110 HIS A C 1
ATOM 835 O O . HIS A 1 110 ? -15.548 4.422 19.835 1.00 81.25 110 HIS A O 1
ATOM 841 N N . ARG A 1 111 ? -16.027 3.807 17.718 1.00 78.25 111 ARG A N 1
ATOM 842 C CA . ARG A 1 111 ? -17.466 4.096 17.792 1.00 78.25 111 ARG A CA 1
ATOM 843 C C . ARG A 1 111 ? -18.212 3.141 18.730 1.00 78.25 111 ARG A C 1
ATOM 845 O O . ARG A 1 111 ? -19.111 3.567 19.447 1.00 78.25 111 ARG A O 1
ATOM 852 N N . ASN A 1 112 ? -17.821 1.868 18.768 1.00 70.81 112 ASN A N 1
ATOM 853 C CA . ASN A 1 112 ? -18.455 0.871 19.636 1.00 70.81 112 ASN A CA 1
ATOM 854 C C . ASN A 1 112 ? -18.133 1.090 21.122 1.00 70.81 112 ASN A C 1
ATOM 856 O O . ASN A 1 112 ? -18.974 0.815 21.973 1.00 70.81 112 ASN A O 1
ATOM 860 N N . LYS A 1 113 ? -16.963 1.656 21.452 1.00 60.84 113 LYS A N 1
ATOM 861 C CA . LYS A 1 113 ? -16.638 2.054 22.834 1.00 60.84 113 LYS A CA 1
ATOM 862 C C . LYS A 1 113 ? -17.501 3.207 23.353 1.00 60.84 113 LYS A C 1
ATOM 864 O O . LYS A 1 113 ? -17.631 3.358 24.561 1.00 60.84 113 LYS A O 1
ATOM 869 N N . THR A 1 114 ? -18.088 4.015 22.471 1.00 55.22 114 THR A N 1
ATOM 870 C CA . THR A 1 114 ? -18.921 5.164 22.862 1.00 55.22 114 THR A CA 1
ATOM 871 C C . THR A 1 114 ? -20.369 4.776 23.203 1.00 55.22 114 THR A C 1
ATOM 873 O O . THR A 1 114 ? -21.105 5.614 23.706 1.00 55.22 114 THR A O 1
ATOM 876 N N . VAL A 1 115 ? -20.782 3.519 22.975 1.00 50.75 115 VAL A N 1
ATOM 877 C CA . VAL A 1 115 ? -22.146 2.998 23.238 1.00 50.75 115 VAL A CA 1
ATOM 878 C C . VAL A 1 115 ? -22.155 2.074 24.470 1.00 50.75 115 VAL A C 1
ATOM 880 O O . VAL A 1 115 ? -22.753 1.004 24.492 1.00 50.75 115 VAL A O 1
ATOM 883 N N . SER A 1 116 ? -21.436 2.453 25.524 1.00 43.28 116 SER A N 1
ATOM 884 C CA . SER A 1 116 ? -21.496 1.788 26.833 1.00 43.28 116 SER A CA 1
ATOM 885 C C . SER A 1 116 ? -21.474 2.830 27.948 1.00 43.28 116 SER A C 1
ATOM 887 O O . SER A 1 116 ? -20.502 2.929 28.690 1.00 43.28 116 SER A O 1
ATOM 889 N N . THR A 1 117 ? -22.548 3.618 28.027 1.00 39.16 117 THR A N 1
ATOM 890 C CA . THR A 1 117 ? -22.989 4.378 29.210 1.00 39.16 117 THR A CA 1
ATOM 891 C C . THR A 1 117 ? -24.495 4.540 29.160 1.00 39.16 117 THR A C 1
ATOM 893 O O . THR A 1 117 ? -24.972 4.942 28.072 1.00 39.16 117 THR A O 1
#

Sequence (117 aa):
MTVVNHLPNAKLQYTPMTGSAPDEPAERKLLPEPLQSIMEAVEPLYGVDETLAFGIVHVYGMIVLTSFDYLDKQKLGVIRDLNDHEREIHVFLGDLAAGLAAAASAAIAHRNKTVST